Protein AF-A0A656GGJ6-F1 (afdb_monomer_lite)

Sequence (130 aa):
MEIAGDEKKIIAQSLRCSIQMNSKTINQETIENILKADDIDIHTAKVLEQAKAHVDFIHGLNLEIYNINGSSSMRQIVDYRIDTLEKSGRTFYGAKECTLKLGRLAPDHPVSWIAKKMENNILVLIIDRK

Structure (mmCIF, N/CA/C/O backbone):
data_AF-A0A656GGJ6-F1
#
_entry.id   AF-A0A656GGJ6-F1
#
loop_
_atom_site.group_PDB
_atom_site.id
_atom_site.type_symbol
_atom_site.label_atom_id
_atom_site.label_alt_id
_atom_site.label_comp_id
_atom_site.label_asym_id
_atom_site.label_entity_id
_atom_site.label_seq_id
_atom_site.pdbx_PDB_ins_code
_atom_site.Cartn_x
_atom_site.Cartn_y
_atom_site.Cartn_z
_atom_site.occupancy
_atom_site.B_iso_or_equiv
_atom_site.auth_seq_id
_atom_site.auth_comp_id
_atom_site.auth_asym_id
_atom_site.auth_atom_id
_atom_site.pdbx_PDB_model_num
ATOM 1 N N . MET A 1 1 ? -4.656 -28.409 35.194 1.00 39.38 1 MET A N 1
ATOM 2 C CA . MET A 1 1 ? -3.653 -28.983 34.282 1.00 39.38 1 MET A CA 1
ATOM 3 C C . MET A 1 1 ? -4.106 -28.625 32.884 1.00 39.38 1 MET A C 1
ATOM 5 O O . MET A 1 1 ? -5.231 -28.950 32.526 1.00 39.38 1 MET A O 1
ATOM 9 N N . GLU A 1 2 ? -3.304 -27.795 32.228 1.00 45.03 2 GLU A N 1
ATOM 10 C CA . GLU A 1 2 ? -3.519 -27.219 30.900 1.00 45.03 2 GLU A CA 1
ATOM 11 C C . GLU A 1 2 ? -3.828 -28.279 29.845 1.00 45.03 2 GLU A C 1
ATOM 13 O O . GLU A 1 2 ? -3.241 -29.355 29.892 1.00 45.03 2 GLU A O 1
ATOM 18 N N . ILE A 1 3 ? -4.648 -27.909 28.855 1.00 38.25 3 ILE A N 1
ATOM 19 C CA . ILE A 1 3 ? -4.139 -27.658 27.498 1.00 38.25 3 ILE A CA 1
ATOM 20 C C . ILE A 1 3 ? -4.853 -26.403 26.973 1.00 38.25 3 ILE A C 1
ATOM 22 O O . ILE A 1 3 ? -6.036 -26.434 26.638 1.00 38.25 3 ILE A O 1
ATOM 26 N N . ALA A 1 4 ? -4.133 -25.279 26.956 1.00 47.88 4 ALA A N 1
ATOM 27 C CA . ALA A 1 4 ? -4.500 -24.075 26.220 1.00 47.88 4 ALA A CA 1
ATOM 28 C C . ALA A 1 4 ? -4.365 -24.392 24.722 1.00 47.88 4 ALA A C 1
ATOM 30 O O . ALA A 1 4 ? -3.271 -24.366 24.169 1.00 47.88 4 ALA A O 1
ATOM 31 N N . GLY A 1 5 ? -5.478 -24.806 24.118 1.00 37.16 5 GLY A N 1
ATOM 32 C CA . GLY A 1 5 ? -5.519 -25.462 22.810 1.00 37.16 5 GLY A CA 1
ATOM 33 C C . GLY A 1 5 ? -6.358 -24.749 21.756 1.00 37.16 5 GLY A C 1
ATOM 34 O O . GLY A 1 5 ? -6.784 -25.404 20.818 1.00 37.16 5 GLY A O 1
ATOM 35 N N . ASP A 1 6 ? -6.564 -23.436 21.880 1.00 41.94 6 ASP A N 1
ATOM 36 C CA . ASP A 1 6 ? -6.877 -22.589 20.720 1.00 41.94 6 ASP A CA 1
ATOM 37 C C . ASP A 1 6 ? -5.683 -21.675 20.442 1.00 41.94 6 ASP A C 1
ATOM 39 O O . ASP A 1 6 ? -5.688 -20.449 20.570 1.00 41.94 6 ASP A O 1
ATOM 43 N N . GLU A 1 7 ? -4.595 -22.348 20.083 1.00 37.25 7 GLU A N 1
ATOM 44 C CA . GLU A 1 7 ? -3.466 -21.768 19.393 1.00 37.25 7 GLU A CA 1
ATOM 45 C C . GLU A 1 7 ? -3.919 -21.066 18.099 1.00 37.25 7 GLU A C 1
ATOM 47 O O . GLU A 1 7 ? -4.532 -21.647 17.205 1.00 37.25 7 GLU A O 1
ATOM 52 N N . LYS A 1 8 ? -3.453 -19.823 17.947 1.00 37.97 8 LYS A N 1
ATOM 53 C CA . LYS A 1 8 ? -2.963 -19.292 16.664 1.00 37.97 8 LYS A CA 1
ATOM 54 C C . LYS A 1 8 ? -3.995 -19.108 15.544 1.00 37.97 8 LYS A C 1
ATOM 56 O O . LYS A 1 8 ? -3.690 -19.364 14.379 1.00 37.97 8 LYS A O 1
ATOM 61 N N . LYS A 1 9 ? -5.151 -18.501 15.826 1.00 38.69 9 LYS A N 1
ATOM 62 C CA . LYS A 1 9 ? -5.939 -17.840 14.770 1.00 38.69 9 LYS A CA 1
ATOM 63 C C . LYS A 1 9 ? -5.799 -16.318 14.836 1.00 38.69 9 LYS A C 1
ATOM 65 O O . LYS A 1 9 ? -6.492 -15.626 15.569 1.00 38.69 9 LYS A O 1
ATOM 70 N N . ILE A 1 10 ? -4.901 -15.848 13.966 1.00 42.78 10 ILE A N 1
ATOM 71 C CA . ILE A 1 10 ? -4.647 -14.466 13.528 1.00 42.78 10 ILE A CA 1
ATOM 72 C C . ILE A 1 10 ? -3.733 -13.658 14.461 1.00 42.78 10 ILE A C 1
ATOM 74 O O . ILE A 1 10 ? -4.129 -12.761 15.200 1.00 42.78 10 ILE A O 1
ATOM 78 N N . ILE A 1 11 ? -2.443 -13.958 14.325 1.00 34.81 11 ILE A N 1
ATOM 79 C CA . ILE A 1 11 ? -1.333 -13.069 14.666 1.00 34.81 11 ILE A CA 1
ATOM 80 C C . ILE A 1 11 ? -1.584 -11.684 14.028 1.00 34.81 11 ILE A C 1
ATOM 82 O O . ILE A 1 11 ? -1.715 -11.566 12.812 1.00 34.81 11 ILE A O 1
ATOM 86 N N . ALA A 1 12 ? -1.635 -10.661 14.883 1.00 40.69 12 ALA A N 1
ATOM 87 C CA . ALA A 1 12 ? -1.501 -9.228 14.604 1.00 40.69 12 ALA A CA 1
ATOM 88 C C . ALA A 1 12 ? -2.488 -8.567 13.609 1.00 40.69 12 ALA A C 1
ATOM 90 O O . ALA A 1 12 ? -2.256 -8.420 12.411 1.00 40.69 12 ALA A O 1
ATOM 91 N N . GLN A 1 13 ? -3.569 -8.053 14.200 1.00 53.00 13 GLN A N 1
ATOM 92 C CA . GLN A 1 13 ? -4.105 -6.693 14.043 1.00 53.00 13 GLN A CA 1
ATOM 93 C C . GLN A 1 13 ? -3.390 -5.730 13.062 1.00 53.00 13 GLN A C 1
ATOM 95 O O . GLN A 1 13 ? -2.260 -5.320 13.287 1.00 53.00 13 GLN A O 1
ATOM 100 N N . SER A 1 14 ? -4.206 -5.170 12.159 1.00 53.72 14 SER A N 1
ATOM 101 C CA . SER A 1 14 ? -4.290 -3.731 11.844 1.00 53.72 14 SER A CA 1
ATOM 102 C C . SER A 1 14 ? -3.560 -3.097 10.668 1.00 53.72 14 SER A C 1
ATOM 104 O O . SER A 1 14 ? -3.076 -1.987 10.814 1.00 53.72 14 SER A O 1
ATOM 106 N N . LEU A 1 15 ? -3.660 -3.658 9.466 1.00 52.62 15 LEU A N 1
ATOM 107 C CA . LEU A 1 15 ? -3.464 -2.866 8.245 1.00 52.62 15 LEU A CA 1
ATOM 108 C C . LEU A 1 15 ? -4.559 -1.792 8.134 1.00 52.62 15 LEU A C 1
ATOM 110 O O . LEU A 1 15 ? -5.745 -2.117 8.169 1.00 52.62 15 LEU A O 1
ATOM 114 N N . ARG A 1 16 ? -4.170 -0.514 8.105 1.00 61.28 16 ARG A N 1
ATOM 115 C CA . ARG A 1 16 ? -5.113 0.603 7.948 1.00 61.28 16 ARG A CA 1
ATOM 116 C C . ARG A 1 16 ? -4.782 1.474 6.737 1.00 61.28 16 ARG A C 1
ATOM 118 O O . ARG A 1 16 ? -5.715 2.044 6.199 1.00 61.28 16 ARG A O 1
ATOM 125 N N . CYS A 1 17 ? -3.541 1.507 6.239 1.00 61.34 17 CYS A N 1
ATOM 126 C CA . CYS A 1 17 ? -3.174 2.320 5.066 1.00 61.34 17 CYS A CA 1
ATOM 127 C C . CYS A 1 17 ? -2.071 1.667 4.212 1.00 61.34 17 CYS A C 1
ATOM 129 O O . CYS A 1 17 ? -1.169 1.049 4.783 1.00 61.34 17 CYS A O 1
ATOM 131 N N . SER A 1 18 ? -2.087 1.848 2.886 1.00 56.31 18 SER A N 1
ATOM 132 C CA . SER A 1 18 ? -1.010 1.434 1.968 1.00 56.31 18 SER A CA 1
ATOM 133 C C . SER A 1 18 ? -0.640 2.499 0.933 1.00 56.31 18 SER A C 1
ATOM 135 O O . SER A 1 18 ? -1.524 3.183 0.427 1.00 56.31 18 SER A O 1
ATOM 137 N N . ILE A 1 19 ? 0.642 2.593 0.562 1.00 58.09 19 ILE A N 1
ATOM 138 C CA . ILE A 1 1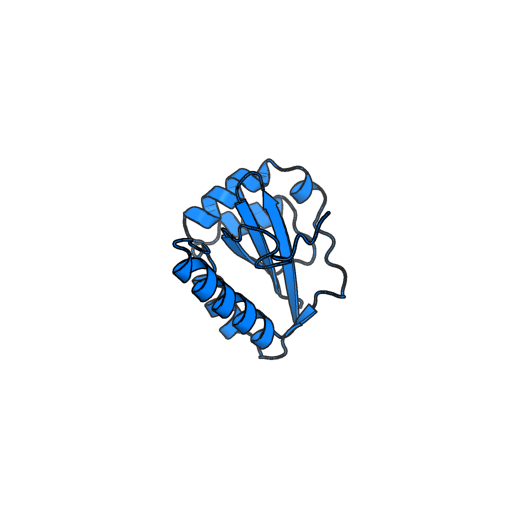9 ? 1.162 3.540 -0.446 1.00 58.09 19 ILE A CA 1
ATOM 139 C C . ILE A 1 19 ? 2.179 2.836 -1.347 1.00 58.09 19 ILE A C 1
ATOM 141 O O . ILE A 1 19 ? 2.966 2.045 -0.841 1.00 58.09 19 ILE A O 1
ATOM 145 N N . GLN A 1 20 ? 2.219 3.158 -2.646 1.00 56.41 20 GLN A N 1
ATOM 146 C CA . GLN A 1 20 ? 3.301 2.752 -3.558 1.00 56.41 20 GLN A CA 1
ATOM 147 C C . GLN A 1 20 ? 4.292 3.907 -3.819 1.00 56.41 20 GLN A C 1
ATOM 149 O O . GLN A 1 20 ? 3.863 5.039 -4.034 1.00 56.41 20 GLN A O 1
ATOM 154 N N . MET A 1 21 ? 5.601 3.629 -3.818 1.00 61.28 21 MET A N 1
ATOM 155 C CA . MET A 1 21 ? 6.696 4.615 -3.779 1.00 61.28 21 MET A CA 1
ATOM 156 C C . MET A 1 21 ? 7.876 4.220 -4.674 1.00 61.28 21 MET A C 1
ATOM 158 O O . MET A 1 21 ? 8.053 3.044 -4.934 1.00 61.28 21 MET A O 1
ATOM 162 N N . ASN A 1 22 ? 8.742 5.165 -5.064 1.00 53.34 22 ASN A N 1
ATOM 163 C CA . ASN A 1 22 ? 9.874 4.916 -5.981 1.00 53.34 22 ASN A CA 1
ATOM 164 C C . ASN A 1 22 ? 11.280 5.087 -5.346 1.00 53.34 22 ASN A C 1
ATOM 166 O O . ASN A 1 22 ? 12.258 5.224 -6.078 1.00 53.34 22 ASN A O 1
ATOM 170 N N . SER A 1 23 ? 11.413 5.140 -4.010 1.00 53.97 23 SER A N 1
ATOM 171 C CA . SER A 1 23 ? 12.689 5.461 -3.331 1.00 53.97 23 SER A CA 1
ATOM 172 C C . SER A 1 23 ? 13.216 4.325 -2.448 1.00 53.97 23 SER A C 1
ATOM 174 O O . SER A 1 23 ? 12.464 3.728 -1.681 1.00 53.97 23 SER A O 1
ATOM 176 N N . LYS A 1 24 ? 14.537 4.076 -2.506 1.00 55.66 24 LYS A N 1
ATOM 177 C CA . LYS A 1 24 ? 15.260 3.100 -1.660 1.00 55.66 24 LYS A CA 1
ATOM 178 C C . LYS A 1 24 ? 15.414 3.555 -0.200 1.00 55.66 24 LYS A C 1
ATOM 180 O O . LYS A 1 24 ? 15.756 2.732 0.643 1.00 55.66 24 LYS A O 1
ATOM 185 N N . THR A 1 25 ? 15.123 4.824 0.088 1.00 60.00 25 THR A N 1
ATOM 186 C CA . THR A 1 25 ? 15.144 5.397 1.437 1.00 60.00 25 THR A CA 1
ATOM 187 C C . THR A 1 25 ? 13.878 6.217 1.640 1.00 60.00 25 THR A C 1
ATOM 189 O O . THR A 1 25 ? 13.570 7.094 0.834 1.00 60.00 25 THR A O 1
ATOM 192 N N . ILE A 1 26 ? 13.141 5.933 2.711 1.00 65.81 26 ILE A N 1
ATOM 193 C CA . ILE A 1 26 ? 11.940 6.689 3.079 1.00 65.81 26 ILE A CA 1
ATOM 194 C C . ILE A 1 26 ? 12.323 7.687 4.159 1.00 65.81 26 ILE A C 1
ATOM 196 O O . ILE A 1 26 ? 12.636 7.281 5.273 1.00 65.81 26 ILE A O 1
ATOM 200 N N . ASN A 1 27 ? 12.308 8.968 3.807 1.00 72.75 27 ASN A N 1
ATOM 201 C CA . ASN A 1 27 ? 12.563 10.088 4.706 1.00 72.75 27 ASN A CA 1
ATOM 202 C C . ASN A 1 27 ? 11.368 11.063 4.712 1.00 72.75 27 ASN A C 1
ATOM 204 O O . ASN A 1 27 ? 10.392 10.878 3.976 1.00 72.75 27 ASN A O 1
ATOM 208 N N . GLN A 1 28 ? 11.460 12.124 5.516 1.00 76.62 28 GLN A N 1
ATOM 209 C CA . GLN A 1 28 ? 10.432 13.165 5.582 1.00 76.62 28 GLN A CA 1
ATOM 210 C C . GLN A 1 28 ? 10.135 13.796 4.210 1.00 76.62 28 GLN A C 1
ATOM 212 O O . GLN A 1 28 ? 8.970 13.944 3.852 1.00 76.62 28 GLN A O 1
ATOM 217 N N . GLU A 1 29 ? 11.164 14.106 3.418 1.00 79.50 29 GLU A N 1
ATOM 218 C CA . GLU A 1 29 ? 11.010 14.665 2.066 1.00 79.50 29 GLU A CA 1
ATOM 219 C C . GLU A 1 29 ? 10.194 13.733 1.157 1.00 79.50 29 GLU A C 1
ATOM 221 O O . GLU A 1 29 ? 9.331 14.173 0.399 1.00 79.50 29 GLU A O 1
ATOM 226 N N . THR A 1 30 ? 10.411 12.422 1.271 1.00 77.81 30 THR A N 1
ATOM 227 C CA . THR A 1 30 ? 9.665 11.430 0.496 1.00 77.81 30 THR A CA 1
ATOM 228 C C . THR A 1 30 ? 8.182 11.449 0.870 1.00 77.81 30 THR A C 1
ATOM 230 O O . THR A 1 30 ? 7.334 11.442 -0.020 1.00 77.81 30 THR A O 1
ATOM 233 N N . ILE A 1 31 ? 7.856 11.524 2.165 1.00 80.31 31 ILE A N 1
ATOM 234 C CA . ILE A 1 31 ? 6.468 11.643 2.642 1.00 80.31 31 ILE A CA 1
ATOM 235 C C . ILE A 1 31 ? 5.832 12.950 2.150 1.00 80.31 31 ILE A C 1
ATOM 237 O O . ILE A 1 31 ? 4.690 12.945 1.701 1.00 80.31 31 ILE A O 1
ATOM 241 N N . GLU A 1 32 ? 6.566 14.060 2.177 1.00 84.06 32 GLU A N 1
ATOM 242 C CA . GLU A 1 32 ? 6.076 15.352 1.686 1.00 84.06 32 GLU A CA 1
ATOM 243 C C . GLU A 1 32 ? 5.811 15.349 0.181 1.00 84.06 32 GLU A C 1
ATOM 245 O O . GLU A 1 32 ? 4.833 15.937 -0.272 1.00 84.06 32 GLU A O 1
ATOM 250 N N . ASN A 1 33 ? 6.646 14.666 -0.600 1.00 82.31 33 ASN A N 1
ATOM 251 C CA . ASN A 1 33 ? 6.430 14.515 -2.036 1.00 82.31 33 ASN A CA 1
ATOM 252 C C . ASN A 1 33 ? 5.220 13.628 -2.342 1.00 82.31 33 ASN A C 1
ATOM 254 O O . ASN A 1 33 ? 4.473 13.922 -3.270 1.00 82.31 33 ASN A O 1
ATOM 258 N N . ILE A 1 34 ? 5.001 12.583 -1.542 1.00 79.88 34 ILE A N 1
ATOM 259 C CA . ILE A 1 34 ? 3.800 11.748 -1.615 1.00 79.88 34 ILE A CA 1
ATOM 260 C C . ILE A 1 34 ? 2.562 12.595 -1.315 1.00 79.88 34 ILE A C 1
ATOM 262 O O . ILE A 1 34 ? 1.648 12.621 -2.121 1.00 79.88 34 ILE A O 1
ATOM 266 N N . LEU A 1 35 ? 2.544 13.352 -0.218 1.00 84.25 35 LEU A N 1
ATOM 267 C CA . LEU A 1 35 ? 1.401 14.191 0.172 1.00 84.25 35 LEU A CA 1
ATOM 268 C C . LEU A 1 35 ? 1.026 15.271 -0.858 1.00 84.25 35 LEU A C 1
ATOM 270 O O . LEU A 1 35 ? -0.100 15.758 -0.840 1.00 84.25 35 LEU A O 1
ATOM 274 N N . LYS A 1 36 ? 1.947 15.635 -1.758 1.00 84.94 36 LYS A N 1
ATOM 275 C CA . LYS A 1 36 ? 1.691 16.539 -2.892 1.00 84.94 36 LYS A CA 1
ATOM 276 C C . LYS A 1 36 ? 1.081 15.838 -4.111 1.00 84.94 36 LYS A C 1
ATOM 278 O O . LYS A 1 36 ? 0.747 16.520 -5.073 1.00 84.94 36 LYS A O 1
ATOM 283 N N . ALA A 1 37 ? 0.999 14.509 -4.121 1.00 79.56 37 ALA A N 1
ATOM 284 C CA . ALA A 1 37 ? 0.413 13.757 -5.221 1.00 79.56 37 ALA A CA 1
ATOM 285 C C . ALA A 1 37 ? -1.119 13.795 -5.150 1.00 79.56 37 ALA A C 1
ATOM 287 O O . ALA A 1 37 ? -1.712 13.536 -4.104 1.00 79.56 37 ALA A O 1
ATOM 288 N N . ASP A 1 38 ? -1.757 14.040 -6.293 1.00 75.12 38 ASP A N 1
ATOM 289 C CA . ASP A 1 38 ? -3.218 14.165 -6.398 1.00 75.12 38 ASP A CA 1
ATOM 290 C C . ASP A 1 38 ? -3.971 12.828 -6.250 1.00 75.12 38 ASP A C 1
ATOM 292 O O . ASP A 1 38 ? -5.200 12.798 -6.236 1.00 75.12 38 ASP A O 1
ATOM 296 N N . ASP A 1 39 ? -3.256 11.703 -6.175 1.00 76.00 39 ASP A N 1
ATOM 297 C CA . ASP A 1 39 ? -3.817 10.352 -6.272 1.00 76.00 39 ASP A CA 1
ATOM 298 C C . ASP A 1 39 ? -3.857 9.583 -4.943 1.00 76.00 39 ASP A C 1
ATOM 300 O O . ASP A 1 39 ? -3.961 8.354 -4.928 1.00 76.00 39 ASP A O 1
ATOM 304 N N . ILE A 1 40 ? -3.778 10.302 -3.824 1.00 78.38 40 ILE A N 1
ATOM 305 C CA . ILE A 1 40 ? -3.799 9.724 -2.480 1.00 78.38 40 ILE A CA 1
ATOM 306 C C . ILE A 1 40 ? -5.153 9.952 -1.836 1.00 78.38 40 ILE A C 1
ATOM 308 O O . ILE A 1 40 ? -5.658 11.073 -1.782 1.00 78.38 40 ILE A O 1
ATOM 312 N N . ASP A 1 41 ? -5.730 8.887 -1.284 1.00 84.38 41 ASP A N 1
ATOM 313 C CA . ASP A 1 41 ? -6.975 9.016 -0.546 1.00 84.38 41 ASP A CA 1
ATOM 314 C C . ASP A 1 41 ? -6.785 9.819 0.752 1.00 84.38 41 ASP A C 1
ATOM 316 O O . ASP A 1 41 ? -5.750 9.775 1.425 1.00 84.38 41 ASP A O 1
ATOM 320 N N . ILE A 1 42 ? -7.841 10.526 1.148 1.00 86.81 42 ILE A N 1
ATOM 321 C CA . ILE A 1 42 ? -7.820 11.447 2.286 1.00 86.81 42 ILE A CA 1
ATOM 322 C C . ILE A 1 42 ? -7.414 10.788 3.614 1.00 86.81 42 ILE A C 1
ATOM 324 O O . ILE A 1 42 ? -6.832 11.451 4.475 1.00 86.81 42 ILE A O 1
ATOM 328 N N . HIS A 1 43 ? -7.719 9.503 3.823 1.00 85.69 43 HIS A N 1
ATOM 329 C CA . HIS A 1 43 ? -7.375 8.819 5.068 1.00 85.69 43 HIS A CA 1
ATOM 330 C C . HIS A 1 43 ? -5.898 8.450 5.097 1.00 85.69 43 HIS A C 1
ATOM 332 O O . HIS A 1 43 ? -5.240 8.688 6.111 1.00 85.69 43 HIS A O 1
ATOM 338 N N . THR A 1 44 ? -5.364 7.939 3.987 1.00 84.25 44 THR A N 1
ATOM 339 C CA . THR A 1 44 ? -3.925 7.697 3.849 1.00 84.25 44 THR A CA 1
ATOM 340 C C . THR A 1 44 ? -3.133 8.996 3.979 1.00 84.25 44 THR A C 1
ATOM 342 O O . THR A 1 44 ? -2.146 9.018 4.712 1.00 84.25 44 THR A O 1
ATOM 345 N N . ALA A 1 45 ? -3.600 10.098 3.382 1.00 86.19 45 ALA A N 1
ATOM 346 C CA . ALA A 1 45 ? -2.975 11.413 3.540 1.00 86.19 45 ALA A CA 1
ATOM 347 C C . ALA A 1 45 ? -2.940 11.866 5.012 1.00 86.19 45 ALA A C 1
ATOM 349 O O . ALA A 1 45 ? -1.890 12.253 5.518 1.00 86.19 45 ALA A O 1
ATOM 350 N N . LYS A 1 46 ? -4.051 11.736 5.751 1.00 88.00 46 LYS A N 1
ATOM 351 C CA . LYS A 1 46 ? -4.090 12.065 7.190 1.00 88.00 46 LYS A CA 1
ATOM 352 C C . LYS A 1 46 ? -3.106 11.235 8.014 1.00 88.00 46 LYS A C 1
ATOM 354 O O . LYS A 1 46 ? -2.452 11.771 8.904 1.00 88.00 46 LYS A O 1
ATOM 359 N N . VAL A 1 47 ? -3.004 9.936 7.731 1.00 85.31 47 VAL A N 1
ATOM 360 C CA . VAL A 1 47 ? -2.064 9.053 8.435 1.00 85.31 47 VAL A CA 1
ATOM 361 C C . VAL A 1 47 ? -0.617 9.391 8.080 1.00 85.31 47 VAL A C 1
ATOM 363 O O . VAL A 1 47 ? 0.246 9.330 8.949 1.00 85.31 47 VAL A O 1
ATOM 366 N N . LEU A 1 48 ? -0.341 9.800 6.842 1.00 84.06 48 LEU A N 1
ATOM 367 C CA . LEU A 1 48 ? 0.978 10.282 6.436 1.00 84.06 48 LEU A CA 1
ATOM 368 C C . LEU A 1 48 ? 1.369 11.596 7.111 1.00 84.06 48 LEU A C 1
ATOM 370 O O . LEU A 1 48 ? 2.506 11.721 7.552 1.00 84.06 48 LEU A O 1
ATOM 374 N N . GLU A 1 49 ? 0.445 12.549 7.238 1.00 86.94 49 GLU A N 1
ATOM 375 C CA . GLU A 1 49 ? 0.700 13.795 7.972 1.00 86.94 49 GLU A CA 1
ATOM 376 C C . GLU A 1 49 ? 1.065 13.515 9.435 1.00 86.94 49 GLU A C 1
ATOM 378 O O . GLU A 1 49 ? 2.018 14.085 9.963 1.00 86.94 49 GLU A O 1
ATOM 383 N N . GLN A 1 50 ? 0.377 12.563 10.074 1.00 81.94 50 GLN A N 1
ATOM 384 C CA . GLN A 1 50 ? 0.743 12.084 11.412 1.00 81.94 50 GLN A CA 1
ATOM 385 C C . GLN A 1 50 ? 2.115 11.395 11.409 1.00 81.94 50 GLN A C 1
ATOM 387 O O . GLN A 1 50 ? 2.936 11.637 12.294 1.00 81.94 50 GLN A O 1
ATOM 392 N N . ALA A 1 51 ? 2.396 10.581 10.387 1.00 79.25 51 ALA A N 1
ATOM 393 C CA . ALA A 1 51 ? 3.657 9.859 10.236 1.00 79.25 51 ALA A CA 1
ATOM 394 C C . ALA A 1 51 ? 4.881 10.791 10.200 1.00 79.25 51 ALA A C 1
ATOM 396 O O . ALA A 1 51 ? 5.936 10.408 10.701 1.00 79.25 51 ALA A O 1
ATOM 397 N N . LYS A 1 52 ? 4.752 12.024 9.686 1.00 78.94 52 LYS A N 1
ATOM 398 C CA . LYS A 1 52 ? 5.848 13.013 9.656 1.00 78.94 52 LYS A CA 1
ATOM 399 C C . LYS A 1 52 ? 6.418 13.337 11.039 1.00 78.94 52 LYS A C 1
ATOM 401 O O . LYS A 1 52 ? 7.586 13.698 11.136 1.00 78.94 52 LYS A O 1
ATOM 406 N N . ALA A 1 53 ? 5.620 13.204 12.099 1.00 76.88 53 ALA A N 1
ATOM 407 C CA . ALA A 1 53 ? 6.059 13.455 13.469 1.00 76.88 53 ALA A CA 1
ATOM 408 C C . ALA A 1 53 ? 6.837 12.277 14.091 1.00 76.88 53 ALA A C 1
ATOM 410 O O . ALA A 1 53 ? 7.386 12.412 15.185 1.00 76.88 53 ALA A O 1
ATOM 411 N N . HIS A 1 54 ? 6.899 11.117 13.426 1.00 76.38 54 HIS A N 1
ATOM 412 C CA . HIS A 1 54 ? 7.547 9.925 13.965 1.00 76.38 54 HIS A CA 1
ATOM 413 C C . HIS A 1 54 ? 9.020 9.823 13.549 1.00 76.38 54 HIS A C 1
ATOM 415 O O . HIS A 1 54 ? 9.353 9.704 12.369 1.00 76.38 54 HIS A O 1
ATOM 421 N N . VAL A 1 55 ? 9.898 9.759 14.556 1.00 70.31 55 VAL A N 1
ATOM 422 C CA . VAL A 1 55 ? 11.365 9.664 14.412 1.00 70.31 55 VAL A CA 1
ATOM 423 C C . VAL A 1 55 ? 11.826 8.501 13.525 1.00 70.31 55 VAL A C 1
ATOM 425 O O . VAL A 1 55 ? 12.820 8.604 12.811 1.00 70.31 55 VAL A O 1
ATOM 428 N N . ASP A 1 56 ? 11.050 7.420 13.486 1.00 66.06 56 ASP A N 1
ATOM 429 C CA . ASP A 1 56 ? 11.340 6.232 12.682 1.00 66.06 56 ASP A CA 1
ATOM 430 C C . ASP A 1 56 ? 11.314 6.485 11.166 1.00 66.06 56 ASP A C 1
ATOM 432 O O . ASP A 1 56 ? 11.931 5.734 10.413 1.00 66.06 56 ASP A O 1
ATOM 436 N N . PHE A 1 57 ? 10.611 7.524 10.707 1.00 67.94 57 PHE A N 1
ATOM 437 C CA . PHE A 1 57 ? 10.640 7.954 9.306 1.00 67.94 57 PHE A CA 1
ATOM 438 C C . PHE A 1 57 ? 11.731 8.987 9.028 1.00 67.94 57 PHE A C 1
ATOM 440 O O . PHE A 1 57 ? 12.082 9.203 7.874 1.00 67.94 57 PHE A O 1
ATOM 447 N N . ILE A 1 58 ? 12.294 9.612 10.064 1.00 61.84 58 ILE A N 1
ATOM 448 C CA . ILE A 1 58 ? 13.373 10.599 9.934 1.00 61.84 58 ILE A CA 1
ATOM 449 C C . ILE A 1 58 ? 14.698 9.894 9.615 1.00 61.84 58 ILE A C 1
ATOM 451 O O . ILE A 1 58 ? 15.487 10.389 8.814 1.00 61.84 58 ILE A O 1
ATOM 455 N N . HIS A 1 59 ? 14.924 8.709 10.189 1.00 61.19 59 HIS A N 1
ATOM 456 C CA . HIS A 1 59 ? 16.192 7.981 10.060 1.00 61.19 59 HIS A CA 1
ATOM 457 C C . HIS A 1 59 ? 16.329 7.106 8.808 1.00 61.19 59 HIS A C 1
ATOM 459 O O . HIS A 1 59 ? 17.369 6.474 8.627 1.00 61.19 59 HIS A O 1
ATOM 465 N N . GLY A 1 60 ? 15.333 7.094 7.920 1.00 61.25 60 GLY A N 1
ATOM 466 C CA . GLY A 1 60 ? 15.350 6.212 6.759 1.00 61.25 60 GLY A CA 1
ATOM 467 C C . GLY A 1 60 ? 14.927 4.789 7.121 1.00 61.25 60 GLY A C 1
ATOM 468 O O . GLY A 1 60 ? 15.411 4.188 8.077 1.00 61.25 60 GLY A O 1
ATOM 469 N N . LEU A 1 61 ? 14.025 4.214 6.332 1.00 66.19 61 LEU A N 1
ATOM 470 C CA . LEU A 1 61 ? 13.696 2.794 6.446 1.00 66.19 61 LEU A CA 1
ATOM 471 C C . LEU A 1 61 ? 14.744 1.958 5.697 1.00 66.19 61 LEU A C 1
ATOM 473 O O . LEU A 1 61 ? 14.925 2.140 4.493 1.00 66.19 61 LEU A O 1
ATOM 477 N N . ASN A 1 62 ? 15.428 1.046 6.400 1.00 63.00 62 ASN A N 1
ATOM 478 C CA . ASN A 1 62 ? 16.368 0.112 5.778 1.00 63.00 62 ASN A CA 1
ATOM 479 C C . ASN A 1 62 ? 15.596 -0.993 5.043 1.00 63.00 62 ASN A C 1
ATOM 481 O O . ASN A 1 62 ? 14.959 -1.851 5.656 1.00 63.00 62 ASN A O 1
ATOM 485 N N . LEU A 1 63 ? 15.652 -0.952 3.717 1.00 64.50 63 LEU A N 1
ATOM 486 C CA . LEU A 1 63 ? 15.039 -1.935 2.835 1.00 64.50 63 LEU A CA 1
ATOM 487 C C . LEU A 1 63 ? 16.083 -2.977 2.447 1.00 64.50 63 LEU A C 1
ATOM 489 O O . LEU A 1 63 ? 16.639 -2.926 1.342 1.00 64.50 63 LEU A O 1
ATOM 493 N N . GLU A 1 64 ? 16.349 -3.925 3.344 1.00 58.88 64 GLU A N 1
ATOM 494 C CA . GLU A 1 64 ? 17.200 -5.060 2.998 1.00 58.88 64 GLU A CA 1
ATOM 495 C C . GLU A 1 64 ? 16.612 -5.843 1.809 1.00 58.88 64 GLU A C 1
ATOM 497 O O . GLU A 1 64 ? 15.398 -5.959 1.620 1.00 58.88 64 GLU A O 1
ATOM 502 N N . ILE A 1 65 ? 17.510 -6.346 0.963 1.00 57.88 65 ILE A N 1
ATOM 503 C CA . ILE A 1 65 ? 17.241 -6.948 -0.355 1.00 57.88 65 ILE A CA 1
ATOM 504 C C . ILE A 1 65 ? 16.315 -8.181 -0.267 1.00 57.88 65 ILE A C 1
ATOM 506 O O . ILE A 1 65 ? 15.668 -8.539 -1.246 1.00 57.88 65 ILE A O 1
ATOM 510 N N . TYR A 1 66 ? 16.167 -8.781 0.915 1.00 56.31 66 TYR A N 1
ATOM 511 C CA . TYR A 1 66 ? 15.389 -10.002 1.141 1.00 56.31 66 TYR A CA 1
ATOM 512 C C . TYR A 1 66 ? 13.857 -9.843 1.059 1.00 56.31 66 TYR A C 1
ATOM 514 O O . TYR A 1 66 ? 13.160 -10.851 1.010 1.00 56.31 66 TYR A O 1
ATOM 522 N N . ASN A 1 67 ? 13.318 -8.617 0.996 1.00 71.19 67 ASN A N 1
ATOM 523 C CA . ASN A 1 67 ? 11.868 -8.359 0.895 1.00 71.19 67 ASN A CA 1
ATOM 524 C C . ASN A 1 67 ? 11.410 -7.972 -0.524 1.00 71.19 67 ASN A C 1
ATOM 526 O O . ASN A 1 67 ? 10.431 -7.238 -0.676 1.00 71.19 67 ASN A O 1
ATOM 530 N N . ILE A 1 68 ? 12.153 -8.368 -1.562 1.00 75.94 68 ILE A N 1
ATOM 531 C CA . ILE A 1 68 ? 11.790 -8.094 -2.959 1.00 75.94 68 ILE A CA 1
ATOM 532 C C . ILE A 1 68 ? 10.852 -9.189 -3.473 1.00 75.94 68 ILE A C 1
ATOM 534 O O . ILE A 1 68 ? 11.206 -10.364 -3.507 1.00 75.94 68 ILE A O 1
ATOM 538 N N . ASN A 1 69 ? 9.681 -8.774 -3.942 1.00 80.19 69 ASN A N 1
ATOM 539 C CA . ASN A 1 69 ? 8.691 -9.610 -4.602 1.00 80.19 69 ASN A CA 1
ATOM 540 C C . ASN A 1 69 ? 8.483 -9.106 -6.038 1.00 80.19 69 ASN A C 1
ATOM 542 O O . ASN A 1 69 ? 8.727 -7.937 -6.327 1.00 80.19 69 ASN A O 1
ATOM 546 N N . GLY A 1 70 ? 7.970 -9.957 -6.928 1.00 85.12 70 GLY A N 1
ATOM 547 C CA . GLY A 1 70 ? 7.419 -9.490 -8.204 1.00 85.12 70 GLY A CA 1
ATOM 548 C C . GLY A 1 70 ? 6.130 -8.691 -7.984 1.00 85.12 70 GLY A C 1
ATOM 549 O O . GLY A 1 70 ? 5.356 -8.986 -7.063 1.00 85.12 70 GLY A O 1
ATOM 550 N N . SER A 1 71 ? 5.883 -7.691 -8.829 1.00 85.69 71 SER A N 1
ATOM 551 C CA . SER A 1 71 ? 4.698 -6.825 -8.751 1.00 85.69 71 SER A CA 1
ATOM 552 C C . SER A 1 71 ? 3.379 -7.615 -8.746 1.00 85.69 71 SER A C 1
ATOM 554 O O . SER A 1 71 ? 2.464 -7.287 -7.988 1.00 85.69 71 SER A O 1
ATOM 556 N N . SER A 1 72 ? 3.299 -8.703 -9.520 1.00 87.31 72 SER A N 1
ATOM 557 C CA . SER A 1 72 ? 2.123 -9.577 -9.605 1.00 87.31 72 SER A CA 1
ATOM 558 C C . SER A 1 72 ? 1.826 -10.283 -8.280 1.00 87.31 72 SER A C 1
ATOM 560 O O . SER A 1 72 ? 0.693 -10.240 -7.796 1.00 87.31 72 SER A O 1
ATOM 562 N N . SER A 1 73 ? 2.849 -10.858 -7.646 1.00 87.62 73 SER A N 1
ATOM 563 C CA . SER A 1 73 ? 2.739 -11.480 -6.324 1.00 87.62 73 SER A CA 1
ATOM 564 C C . SER A 1 73 ? 2.372 -10.456 -5.252 1.00 87.62 73 SER A C 1
ATOM 566 O O . SER A 1 73 ? 1.536 -10.731 -4.394 1.00 87.62 73 SER A O 1
ATOM 568 N N . MET A 1 74 ? 2.956 -9.252 -5.303 1.00 88.69 74 MET A N 1
ATOM 569 C CA . MET A 1 74 ? 2.607 -8.180 -4.367 1.00 88.69 74 MET A CA 1
ATOM 570 C C . MET A 1 74 ? 1.144 -7.760 -4.517 1.00 88.69 74 MET A C 1
ATOM 572 O O . MET A 1 74 ? 0.438 -7.625 -3.520 1.00 88.69 74 MET A O 1
ATOM 576 N N . ARG A 1 75 ? 0.659 -7.622 -5.754 1.00 89.00 75 ARG A N 1
ATOM 577 C CA . ARG A 1 75 ? -0.740 -7.287 -6.024 1.00 89.00 75 ARG A CA 1
ATOM 578 C C . ARG A 1 75 ? -1.687 -8.317 -5.412 1.00 89.00 75 ARG A C 1
ATOM 580 O O . ARG A 1 75 ? -2.604 -7.925 -4.702 1.00 89.00 75 ARG A O 1
ATOM 587 N N . GLN A 1 76 ? -1.430 -9.610 -5.615 1.00 86.62 76 GLN A N 1
ATOM 588 C CA . GLN A 1 76 ? -2.247 -10.679 -5.026 1.00 86.62 76 GLN A CA 1
ATOM 589 C C . GLN A 1 76 ? -2.289 -10.605 -3.493 1.00 86.62 76 GLN A C 1
ATOM 591 O O . GLN A 1 76 ? -3.340 -10.823 -2.892 1.00 86.62 76 GLN A O 1
ATOM 596 N N . ILE A 1 77 ? -1.165 -10.266 -2.852 1.00 87.56 77 ILE A N 1
ATOM 597 C CA . ILE A 1 77 ? -1.101 -10.076 -1.397 1.00 87.56 77 ILE A CA 1
ATOM 598 C C . ILE A 1 77 ? -1.978 -8.895 -0.964 1.00 87.56 77 ILE A C 1
ATOM 600 O O . ILE A 1 77 ? -2.709 -9.013 0.023 1.00 87.56 77 ILE A O 1
ATOM 604 N N . VAL A 1 78 ? -1.915 -7.766 -1.676 1.00 87.75 78 VAL A N 1
ATOM 605 C CA . VAL A 1 78 ? -2.722 -6.580 -1.356 1.00 87.75 78 VAL A CA 1
ATOM 606 C C . VAL A 1 78 ? -4.209 -6.860 -1.573 1.00 87.75 78 VAL A C 1
ATOM 608 O O . VAL A 1 78 ? -4.987 -6.613 -0.655 1.00 87.75 78 VAL A O 1
ATOM 611 N N . ASP A 1 79 ? -4.590 -7.452 -2.709 1.00 89.19 79 ASP A N 1
ATOM 612 C CA . ASP A 1 79 ? -5.975 -7.834 -3.024 1.00 89.19 79 ASP A CA 1
ATOM 613 C C . ASP A 1 79 ? -6.549 -8.759 -1.933 1.00 89.19 79 ASP A C 1
ATOM 615 O O . ASP A 1 79 ? -7.587 -8.470 -1.336 1.00 89.19 79 ASP A O 1
ATOM 619 N N . TYR A 1 80 ? -5.809 -9.805 -1.549 1.00 88.00 80 TYR A N 1
ATOM 620 C CA . TYR A 1 80 ? -6.209 -10.702 -0.459 1.00 88.00 80 TYR A CA 1
ATOM 621 C C . TYR A 1 80 ? -6.413 -9.968 0.880 1.00 88.00 80 TYR A C 1
ATOM 623 O O . TYR A 1 80 ? -7.307 -10.306 1.668 1.00 88.00 80 TYR A O 1
ATOM 631 N N . ARG A 1 81 ? -5.575 -8.966 1.178 1.00 85.75 81 ARG A N 1
ATOM 632 C CA . ARG A 1 81 ? -5.686 -8.175 2.411 1.00 85.75 81 ARG A CA 1
ATOM 633 C C . ARG A 1 81 ? -6.869 -7.219 2.392 1.00 85.75 81 ARG A C 1
ATOM 635 O O . ARG A 1 81 ? -7.474 -7.068 3.454 1.00 85.75 81 ARG A O 1
ATOM 642 N N . ILE A 1 82 ? -7.202 -6.628 1.243 1.00 88.62 82 ILE A N 1
ATOM 643 C CA . ILE A 1 82 ? -8.430 -5.839 1.065 1.00 88.62 82 ILE A CA 1
ATOM 644 C C . ILE A 1 82 ? -9.627 -6.715 1.443 1.00 88.62 82 ILE A C 1
ATOM 646 O O . ILE A 1 82 ? -10.308 -6.414 2.423 1.00 88.62 82 ILE A O 1
ATOM 650 N N . ASP A 1 83 ? -9.784 -7.863 0.779 1.00 88.75 83 ASP A N 1
ATOM 651 C CA . ASP A 1 83 ? -10.913 -8.776 0.997 1.00 88.75 83 ASP A CA 1
ATOM 652 C C . ASP A 1 83 ? -11.017 -9.244 2.454 1.00 88.75 83 ASP A C 1
ATOM 654 O O . ASP A 1 83 ? -12.100 -9.333 3.036 1.00 88.75 83 ASP A O 1
ATOM 658 N N . THR A 1 84 ? -9.877 -9.577 3.065 1.00 86.69 84 THR A N 1
ATOM 659 C CA . THR A 1 84 ? -9.834 -10.062 4.450 1.00 86.69 84 THR A CA 1
ATOM 660 C C . THR A 1 84 ? -10.257 -8.979 5.440 1.00 86.69 84 THR A C 1
ATOM 662 O O . THR A 1 84 ? -10.978 -9.264 6.399 1.00 86.69 84 THR A O 1
ATOM 665 N N . LEU A 1 85 ? -9.807 -7.740 5.237 1.00 84.50 85 LEU A N 1
ATOM 666 C CA . LEU A 1 85 ? -10.153 -6.630 6.117 1.00 84.50 85 LEU A CA 1
ATOM 667 C C . LEU A 1 85 ? -11.609 -6.207 5.944 1.00 84.50 85 LEU A C 1
ATOM 669 O O . LEU A 1 85 ? -12.291 -6.034 6.958 1.00 84.50 85 LEU A O 1
ATOM 673 N N . GLU A 1 86 ? -12.101 -6.133 4.708 1.00 86.94 86 GLU A N 1
ATOM 674 C CA . GLU A 1 86 ? -13.496 -5.796 4.412 1.00 86.94 86 GLU A CA 1
ATOM 675 C C . GLU A 1 86 ? -14.458 -6.784 5.088 1.00 86.94 86 GLU A C 1
ATOM 677 O O . GLU A 1 86 ? -15.400 -6.364 5.762 1.00 86.94 86 GLU A O 1
ATOM 682 N N . LYS A 1 87 ? -14.153 -8.091 5.053 1.00 88.31 87 LYS A N 1
ATOM 683 C CA . LYS A 1 87 ? -14.910 -9.130 5.786 1.00 88.31 87 LYS A CA 1
ATOM 684 C C . LYS A 1 87 ? -14.953 -8.911 7.301 1.00 88.31 87 LYS A C 1
ATOM 686 O O . LYS A 1 87 ? -15.872 -9.386 7.960 1.00 88.31 87 LYS A O 1
ATOM 691 N N . SER A 1 88 ? -13.967 -8.210 7.859 1.00 82.94 88 SER A N 1
ATOM 692 C CA . SER A 1 88 ? -13.889 -7.868 9.286 1.00 82.94 88 SER A CA 1
ATOM 693 C C . SER A 1 88 ? -14.431 -6.471 9.624 1.00 82.94 88 SER A C 1
ATOM 695 O O . SER A 1 88 ? -14.241 -6.005 10.747 1.00 82.94 88 SER A O 1
ATOM 697 N N . GLY A 1 89 ? -15.071 -5.780 8.671 1.00 85.00 89 GLY A N 1
ATOM 698 C CA . GLY A 1 89 ? -15.565 -4.410 8.854 1.00 85.00 89 GLY A CA 1
ATOM 699 C C . GLY A 1 89 ? -14.446 -3.370 8.955 1.00 85.00 89 GLY A C 1
ATOM 700 O O . GLY A 1 89 ? -14.607 -2.335 9.601 1.00 85.00 89 GLY A O 1
ATOM 701 N N . ARG A 1 90 ? -13.280 -3.658 8.368 1.00 83.56 90 ARG A N 1
ATOM 702 C CA . ARG A 1 90 ? -12.093 -2.801 8.410 1.00 83.56 90 ARG A CA 1
ATOM 703 C C . ARG A 1 90 ? -11.703 -2.365 7.006 1.00 83.56 90 ARG A C 1
ATOM 705 O O . ARG A 1 90 ? -11.733 -3.164 6.081 1.00 83.56 90 ARG A O 1
ATOM 712 N N . THR A 1 91 ? -11.247 -1.125 6.873 1.00 85.00 91 THR A N 1
ATOM 713 C CA . THR A 1 91 ? -10.799 -0.582 5.584 1.00 85.00 91 THR A CA 1
ATOM 714 C C . THR A 1 91 ? -9.279 -0.589 5.485 1.00 85.00 91 THR A C 1
ATOM 716 O O . THR A 1 91 ? -8.592 -0.187 6.429 1.00 85.00 91 THR A O 1
ATOM 719 N N . PHE A 1 92 ? -8.760 -1.014 4.331 1.00 88.62 92 PHE A N 1
ATOM 720 C CA . PHE A 1 92 ? -7.361 -0.825 3.952 1.00 88.62 92 PHE A CA 1
ATOM 721 C C . PHE A 1 92 ? -7.248 0.404 3.039 1.00 88.62 92 PHE A C 1
ATOM 723 O O . PHE A 1 92 ? -7.398 0.299 1.823 1.00 88.62 92 PHE A O 1
ATOM 730 N N . TYR A 1 93 ? -7.062 1.586 3.626 1.00 87.81 93 TYR A N 1
ATOM 731 C CA . TYR A 1 93 ? -7.024 2.838 2.864 1.00 87.81 93 TYR A CA 1
ATOM 732 C C . TYR A 1 93 ? -5.839 2.855 1.880 1.00 87.81 93 TYR A C 1
ATOM 734 O O . TYR A 1 93 ? -4.767 2.336 2.193 1.00 87.81 93 TYR A O 1
ATOM 742 N N . GLY A 1 94 ? -6.050 3.383 0.672 1.00 8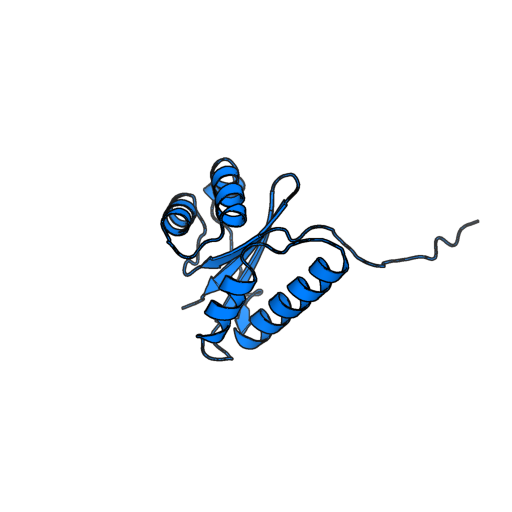5.25 94 GLY A N 1
ATOM 743 C CA . GLY A 1 94 ? -5.038 3.487 -0.389 1.00 85.25 94 GLY A CA 1
ATOM 744 C C . GLY A 1 94 ? -4.700 2.177 -1.114 1.00 85.25 94 GLY A C 1
ATOM 745 O O . GLY A 1 94 ? -3.860 2.159 -2.017 1.00 85.25 94 GLY A O 1
ATOM 746 N N . ALA A 1 95 ? -5.317 1.054 -0.732 1.00 87.19 95 ALA A N 1
ATOM 747 C CA . ALA A 1 95 ? -4.984 -0.262 -1.282 1.00 87.19 95 ALA A CA 1
ATOM 748 C C . ALA A 1 95 ? -5.487 -0.464 -2.718 1.00 87.19 95 ALA A C 1
ATOM 750 O O . ALA A 1 95 ? -4.834 -1.143 -3.513 1.00 87.19 95 ALA A O 1
ATOM 751 N N . LYS A 1 96 ? -6.602 0.171 -3.095 1.00 86.12 96 LYS A N 1
ATOM 752 C CA . LYS A 1 96 ? -7.118 0.132 -4.473 1.00 86.12 96 LYS A CA 1
ATOM 753 C C . LYS A 1 96 ? -6.207 0.906 -5.426 1.00 86.12 96 LYS A C 1
ATOM 755 O O . LYS A 1 96 ? -5.829 0.403 -6.477 1.00 86.12 96 LYS A O 1
ATOM 760 N N . GLU A 1 97 ? -5.771 2.093 -5.033 1.00 85.19 97 GLU A N 1
ATOM 761 C CA . GLU A 1 97 ? -4.821 2.903 -5.792 1.00 85.19 97 GLU A CA 1
ATOM 762 C C . GLU A 1 97 ? -3.475 2.177 -5.917 1.00 85.19 97 GLU A C 1
ATOM 764 O O . GLU A 1 97 ? -2.865 2.154 -6.988 1.00 85.19 97 GLU A O 1
ATOM 769 N N . CYS A 1 98 ? -3.038 1.511 -4.844 1.00 85.62 98 CYS A N 1
ATOM 770 C CA . CYS A 1 98 ? -1.827 0.702 -4.850 1.00 85.62 98 CYS A CA 1
ATOM 771 C C . CYS A 1 98 ? -1.912 -0.491 -5.817 1.00 85.62 98 CYS A C 1
ATOM 773 O O . CYS A 1 98 ? -1.011 -0.682 -6.631 1.00 85.62 98 CYS A O 1
ATOM 775 N N . THR A 1 99 ? -2.997 -1.269 -5.794 1.00 88.50 99 THR A N 1
ATOM 776 C CA . THR A 1 99 ? -3.176 -2.419 -6.705 1.00 88.50 99 THR A CA 1
ATOM 777 C C . THR A 1 99 ? -3.242 -1.989 -8.169 1.00 88.50 99 THR A C 1
ATOM 779 O O . THR A 1 99 ? -2.657 -2.654 -9.027 1.00 88.50 99 THR A O 1
ATOM 782 N N . LEU A 1 100 ? -3.868 -0.841 -8.460 1.00 87.62 100 LEU A N 1
ATOM 783 C CA . LEU A 1 100 ? -3.872 -0.238 -9.795 1.00 87.62 100 LEU A CA 1
ATOM 784 C C . LEU A 1 100 ? -2.464 0.153 -10.259 1.00 87.62 100 LEU A C 1
ATOM 786 O O . LEU A 1 100 ? -2.109 -0.110 -11.407 1.00 87.62 100 LEU A O 1
ATOM 790 N N . LYS A 1 101 ? -1.653 0.762 -9.385 1.00 86.12 101 LYS A N 1
ATOM 791 C CA . LYS A 1 101 ? -0.262 1.125 -9.696 1.00 86.12 101 LYS A CA 1
ATOM 792 C C . LYS A 1 101 ? 0.614 -0.118 -9.899 1.00 86.12 101 LYS A C 1
ATOM 794 O O . LYS A 1 101 ? 1.371 -0.161 -10.866 1.00 86.12 101 LYS A O 1
ATOM 799 N N . LEU A 1 102 ? 0.456 -1.155 -9.074 1.00 88.44 102 LEU A N 1
ATOM 800 C CA . LEU A 1 102 ? 1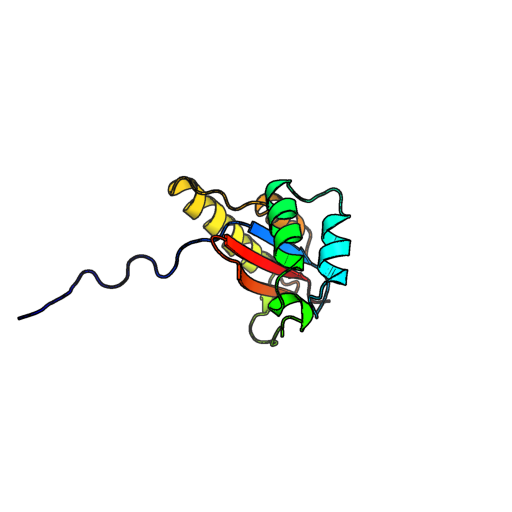.134 -2.445 -9.252 1.00 88.44 102 LEU A CA 1
ATOM 801 C C . LEU A 1 102 ? 0.753 -3.118 -10.575 1.00 88.44 102 LEU A C 1
ATOM 803 O O . LEU A 1 102 ? 1.617 -3.659 -11.253 1.00 88.44 102 LEU A O 1
ATOM 807 N N . GLY A 1 103 ? -0.518 -3.039 -10.978 1.00 88.31 103 GLY A N 1
ATOM 808 C CA . GLY A 1 103 ? -1.003 -3.598 -12.243 1.00 88.31 103 GLY A CA 1
ATOM 809 C C . GLY A 1 103 ? -0.437 -2.931 -13.503 1.00 88.31 103 GLY A C 1
ATOM 810 O O . GLY A 1 103 ? -0.575 -3.491 -14.587 1.00 88.31 103 GLY A O 1
ATOM 811 N N . ARG A 1 104 ? 0.197 -1.756 -13.380 1.00 90.25 104 ARG A N 1
ATOM 812 C CA . ARG A 1 104 ? 0.886 -1.067 -14.487 1.00 90.25 104 ARG A CA 1
ATOM 813 C C . ARG A 1 104 ? 2.341 -1.514 -14.661 1.00 90.25 104 ARG A C 1
ATOM 815 O O . ARG A 1 104 ? 2.952 -1.165 -15.667 1.00 90.25 104 ARG A O 1
ATOM 822 N N . LEU A 1 105 ? 2.899 -2.238 -13.692 1.00 89.38 105 LEU A N 1
ATOM 823 C CA . LEU A 1 105 ? 4.266 -2.755 -13.739 1.00 89.38 105 LEU A CA 1
ATOM 824 C C . LEU A 1 105 ? 4.309 -4.118 -14.445 1.00 89.38 105 LEU A C 1
ATOM 826 O O . LEU A 1 105 ? 3.314 -4.844 -14.478 1.00 89.38 105 LEU A O 1
ATOM 830 N N . ALA A 1 106 ? 5.475 -4.492 -14.983 1.00 92.75 106 ALA A N 1
ATOM 831 C CA . ALA A 1 106 ? 5.683 -5.847 -15.496 1.00 92.75 106 ALA A CA 1
ATOM 832 C C . ALA A 1 106 ? 5.502 -6.879 -14.360 1.00 92.75 106 ALA A C 1
ATOM 834 O O . ALA A 1 106 ? 5.865 -6.568 -13.223 1.00 92.75 106 ALA A O 1
ATOM 835 N N . PRO A 1 107 ? 4.958 -8.088 -14.610 1.00 91.19 107 PRO A N 1
ATOM 836 C CA . PRO A 1 107 ? 4.601 -9.041 -13.549 1.00 91.19 107 PRO A CA 1
ATOM 837 C C . PRO A 1 107 ? 5.738 -9.424 -12.588 1.00 91.19 107 PRO A C 1
ATOM 839 O O . PRO A 1 107 ? 5.489 -9.686 -11.408 1.00 91.19 107 PRO A O 1
ATOM 842 N N . ASP A 1 108 ? 6.963 -9.463 -13.096 1.00 91.31 108 ASP A N 1
ATOM 843 C CA . ASP A 1 108 ? 8.212 -9.779 -12.404 1.00 91.31 108 ASP A CA 1
ATOM 844 C C . ASP A 1 108 ? 8.986 -8.531 -11.954 1.00 91.31 108 ASP A C 1
ATOM 846 O O . ASP A 1 108 ? 10.017 -8.660 -11.294 1.00 91.31 108 ASP A O 1
ATOM 850 N N . HIS A 1 109 ? 8.473 -7.331 -12.255 1.00 89.81 109 HIS A N 1
ATOM 851 C CA . HIS A 1 109 ? 9.074 -6.067 -11.839 1.00 89.81 109 HIS A CA 1
ATOM 852 C C . HIS A 1 109 ? 9.300 -6.071 -10.324 1.00 89.81 109 HIS A C 1
ATOM 854 O O . HIS A 1 109 ? 8.339 -6.295 -9.573 1.00 89.81 109 HIS A O 1
ATOM 860 N N . PRO A 1 110 ? 10.536 -5.836 -9.858 1.00 88.62 110 PRO A N 1
ATOM 861 C CA . PRO A 1 110 ? 10.851 -5.981 -8.454 1.00 88.62 110 PRO A CA 1
ATOM 862 C C . PRO A 1 110 ? 10.222 -4.850 -7.642 1.00 88.62 110 PRO A C 1
ATOM 864 O O . PRO A 1 110 ? 10.372 -3.660 -7.919 1.00 88.62 110 PRO A O 1
ATOM 867 N N . VAL A 1 111 ? 9.520 -5.237 -6.586 1.00 87.12 111 VAL A N 1
ATOM 868 C CA . VAL A 1 111 ? 8.945 -4.332 -5.598 1.00 87.12 111 VAL A CA 1
ATOM 869 C C . VAL A 1 111 ? 9.316 -4.813 -4.206 1.00 87.12 111 VAL A C 1
ATOM 871 O O . VAL A 1 111 ? 9.302 -6.004 -3.916 1.00 87.12 111 VAL A O 1
ATOM 874 N N . SER A 1 112 ? 9.649 -3.893 -3.316 1.00 83.00 112 SER A N 1
ATOM 875 C CA . SER A 1 112 ? 9.778 -4.174 -1.891 1.00 83.00 112 SER A CA 1
ATOM 876 C C . SER A 1 112 ? 8.556 -3.685 -1.142 1.00 83.00 112 SER A C 1
ATOM 878 O O . SER A 1 112 ? 7.783 -2.877 -1.646 1.00 83.00 112 SER A O 1
ATOM 880 N N . TRP A 1 113 ? 8.374 -4.164 0.080 1.00 80.50 113 TRP A N 1
ATOM 881 C CA . TRP A 1 113 ? 7.369 -3.612 0.970 1.00 80.50 113 TRP A CA 1
ATOM 882 C C . TRP A 1 113 ? 7.885 -3.564 2.401 1.00 80.50 113 TRP A C 1
ATOM 884 O O . TRP A 1 113 ? 8.781 -4.317 2.787 1.00 80.50 113 TRP A O 1
ATOM 894 N N . ILE A 1 114 ? 7.307 -2.670 3.189 1.00 79.00 114 ILE A N 1
ATOM 895 C CA . ILE A 1 114 ? 7.554 -2.562 4.619 1.00 79.00 114 ILE A CA 1
ATOM 896 C C . ILE A 1 114 ? 6.258 -2.188 5.326 1.00 79.00 114 ILE A C 1
ATOM 898 O O . ILE A 1 114 ? 5.496 -1.345 4.857 1.00 79.00 114 ILE A O 1
ATOM 902 N N . ALA A 1 115 ? 6.002 -2.827 6.463 1.00 78.81 115 ALA A N 1
ATOM 903 C CA . ALA A 1 115 ? 4.912 -2.466 7.355 1.00 78.81 115 ALA A CA 1
ATOM 904 C C . ALA A 1 115 ? 5.472 -1.757 8.582 1.00 78.81 115 ALA A C 1
ATOM 906 O O . ALA A 1 115 ? 6.424 -2.226 9.208 1.00 78.81 115 ALA A O 1
ATOM 907 N N . LYS A 1 116 ? 4.844 -0.648 8.957 1.00 77.00 116 LYS A N 1
ATOM 908 C CA . LYS A 1 116 ? 5.224 0.130 10.125 1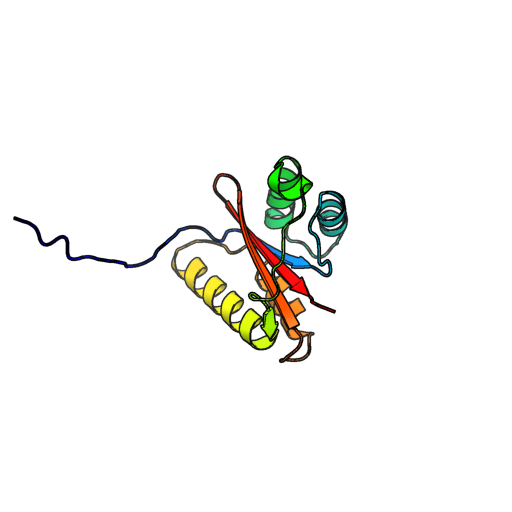.00 77.00 116 LYS A CA 1
ATOM 909 C C . LYS A 1 116 ? 4.001 0.438 10.974 1.00 77.00 116 LYS A C 1
ATOM 911 O O . LYS A 1 116 ? 3.014 0.991 10.494 1.00 77.00 116 LYS A O 1
ATOM 916 N N . LYS A 1 117 ? 4.067 0.066 12.251 1.00 76.94 117 LYS A N 1
ATOM 917 C CA . LYS A 1 117 ? 3.026 0.395 13.225 1.00 76.94 117 LYS A CA 1
ATOM 918 C C . LYS A 1 117 ? 3.180 1.850 13.665 1.00 76.94 117 LYS A C 1
ATOM 920 O O . LYS A 1 117 ? 4.257 2.235 14.102 1.00 76.94 117 LYS A O 1
ATOM 925 N N . MET A 1 118 ? 2.097 2.607 13.562 1.00 76.44 118 MET A N 1
ATOM 926 C CA . MET A 1 118 ? 1.976 4.018 13.915 1.00 76.44 118 MET A CA 1
ATOM 927 C C . MET A 1 118 ? 0.775 4.179 14.834 1.00 76.44 118 MET A C 1
ATOM 929 O O . MET A 1 118 ? -0.362 4.134 14.369 1.00 76.44 118 MET A O 1
ATOM 933 N N . GLU A 1 119 ? 1.023 4.301 16.138 1.00 75.81 119 GLU A N 1
ATOM 934 C CA . GLU A 1 119 ? -0.022 4.332 17.169 1.00 75.81 119 GLU A CA 1
ATOM 935 C C . GLU A 1 119 ? -1.048 3.186 16.987 1.00 75.81 119 GLU A C 1
ATOM 937 O O . GLU A 1 119 ? -0.725 2.006 17.169 1.00 75.81 119 GLU A O 1
ATOM 942 N N . ASN A 1 120 ? -2.274 3.534 16.578 1.00 76.00 120 ASN A N 1
ATOM 943 C CA . ASN A 1 120 ? -3.403 2.634 16.341 1.00 76.00 120 ASN A CA 1
ATOM 944 C C . ASN A 1 120 ? -3.519 2.142 14.883 1.00 76.00 120 ASN A C 1
ATOM 946 O O . ASN A 1 120 ? -4.451 1.403 14.545 1.00 76.00 120 ASN A O 1
ATOM 950 N N . ASN A 1 121 ? -2.590 2.541 14.016 1.00 77.75 121 ASN A N 1
ATOM 951 C CA . ASN A 1 121 ? -2.553 2.242 12.590 1.00 77.75 121 ASN A CA 1
ATOM 952 C C . ASN A 1 121 ? -1.334 1.382 12.225 1.00 77.75 121 ASN A C 1
ATOM 954 O O . ASN A 1 121 ? -0.313 1.387 12.908 1.00 77.75 121 ASN A O 1
ATOM 958 N N . ILE A 1 122 ? -1.431 0.642 11.122 1.00 79.88 122 ILE A N 1
ATOM 959 C CA . ILE A 1 122 ? -0.256 0.134 10.408 1.00 79.88 122 ILE A CA 1
ATOM 960 C C . ILE A 1 122 ? -0.277 0.761 9.026 1.00 79.88 122 ILE A C 1
ATOM 962 O O . ILE A 1 122 ? -1.275 0.654 8.303 1.00 79.88 122 ILE A O 1
ATOM 966 N N . LEU A 1 123 ? 0.838 1.403 8.704 1.00 81.31 123 LEU A N 1
ATOM 967 C CA . LEU A 1 123 ? 1.153 1.937 7.397 1.00 81.31 123 LEU A CA 1
ATOM 968 C C . LEU A 1 123 ? 1.976 0.900 6.636 1.00 81.31 123 LEU A C 1
ATOM 970 O O . LEU A 1 123 ? 2.995 0.425 7.137 1.00 81.31 123 LEU A O 1
ATOM 974 N N . VAL A 1 124 ? 1.534 0.543 5.437 1.00 82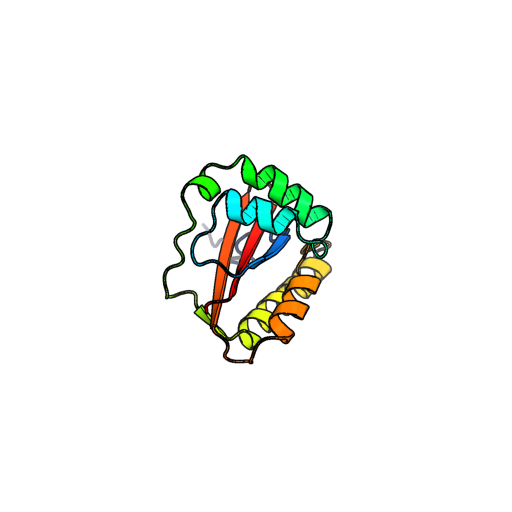.75 124 VAL A N 1
ATOM 975 C CA . VAL A 1 124 ? 2.288 -0.305 4.513 1.00 82.75 124 VAL A CA 1
ATOM 976 C C . VAL A 1 124 ? 2.820 0.540 3.379 1.00 82.75 124 VAL A C 1
ATOM 978 O O . VAL A 1 124 ? 2.088 1.288 2.743 1.00 82.75 124 VAL A O 1
ATOM 981 N N . LEU A 1 125 ? 4.105 0.404 3.111 1.00 81.19 125 LEU A N 1
ATOM 982 C CA . LEU A 1 125 ? 4.788 1.115 2.046 1.00 81.19 125 LEU A CA 1
ATOM 983 C C 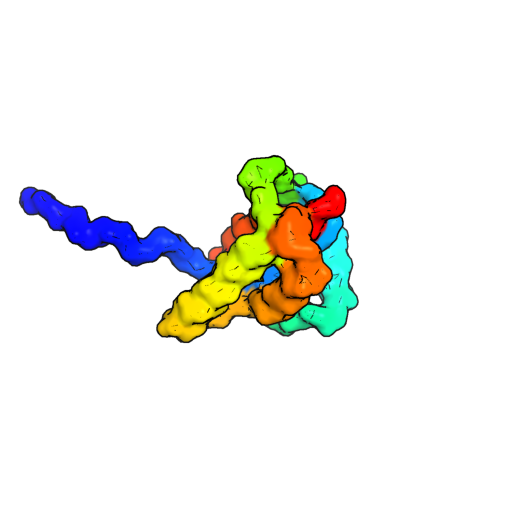. LEU A 1 125 ? 5.268 0.057 1.071 1.00 81.19 125 LEU A C 1
ATOM 985 O O . LEU A 1 125 ? 6.021 -0.833 1.451 1.00 81.19 125 LEU A O 1
ATOM 989 N N . ILE A 1 126 ? 4.789 0.131 -0.157 1.00 82.06 126 ILE A N 1
ATOM 990 C CA . ILE A 1 126 ? 5.203 -0.680 -1.292 1.00 82.06 126 ILE A CA 1
ATOM 991 C C . ILE A 1 126 ? 6.127 0.187 -2.132 1.00 82.06 126 ILE A C 1
ATOM 993 O O . ILE A 1 126 ? 5.889 1.372 -2.318 1.00 82.06 126 ILE A O 1
ATOM 997 N N . ILE A 1 127 ? 7.233 -0.375 -2.584 1.00 79.56 127 ILE A N 1
ATOM 998 C CA . ILE A 1 127 ? 8.371 0.383 -3.077 1.00 79.56 127 ILE A CA 1
ATOM 999 C C . ILE A 1 127 ? 8.817 -0.253 -4.380 1.00 79.56 127 ILE A C 1
ATOM 1001 O O . ILE A 1 127 ? 9.338 -1.362 -4.387 1.00 79.56 127 ILE A O 1
ATOM 1005 N N . ASP A 1 128 ? 8.609 0.454 -5.475 1.00 79.25 128 ASP A N 1
ATOM 1006 C CA . ASP A 1 128 ? 9.191 0.183 -6.777 1.00 79.25 128 ASP A CA 1
ATOM 1007 C C . ASP A 1 128 ? 10.727 0.166 -6.661 1.00 79.25 128 ASP A C 1
ATOM 1009 O O . ASP A 1 128 ? 11.358 1.142 -6.233 1.00 79.25 128 ASP A O 1
ATOM 1013 N N . ARG A 1 129 ? 11.330 -0.978 -7.005 1.00 75.38 129 ARG A N 1
ATOM 1014 C CA . ARG A 1 129 ? 12.778 -1.147 -7.094 1.00 75.38 129 ARG A CA 1
ATOM 1015 C C . ARG A 1 129 ? 13.168 -1.008 -8.568 1.00 75.38 129 ARG A C 1
ATOM 1017 O O . ARG A 1 129 ? 13.101 -1.969 -9.319 1.00 75.38 129 ARG A O 1
ATOM 1024 N N . LYS A 1 130 ? 13.599 0.183 -8.977 1.00 69.56 130 LYS A N 1
ATOM 1025 C CA . LYS A 1 130 ? 14.354 0.351 -10.229 1.00 69.56 130 LYS A CA 1
ATOM 1026 C C . LYS A 1 130 ? 15.783 -0.175 -10.100 1.00 69.56 130 LYS A C 1
ATOM 1028 O O . LYS A 1 130 ? 16.394 -0.015 -9.004 1.00 69.56 130 LYS A O 1
#

Organism: NCBI:txid629261

Radius of gyration: 15.76 Å; chains: 1; bounding box: 33×46×50 Å

Secondary structure (DSSP, 8-state):
--------S-----EEEEEEE--SS--HHHHHHHHT-TT--HHHHHHHHHHTT-HHHHS-----GGGEEEHHHHHHHHHHHHHHHHHTT---BTHHHHHHHHTTS-TT-EEEEEEEEETTEEEEEEEE--

Foldseek 3Di:
DDDPPPPDDDDDDAQAEEDEEADQWQALVRLVVVLPDPLFDPVNNVVSVLVSPDVCRHVTDHFPPVQKFFLQVVLVVLVVVQVVQVVVVGHNGCSVVSSVVSVVDDRRQIKGKDWDDDPNHIYIYIYGDD

pLDDT: mean 74.69, std 15.19, range [34.81, 92.75]